Protein AF-A0A1M6C4G1-F1 (afdb_monomer_lite)

Sequence (170 aa):
MFEFEEECKQHIEARKWGLLRNVYCSEYISLKKSNDFEGALKYLLITLFYDLSGMGNHNNVSKYDSLKWVFETRLWGDLSLLLKKLNLSDTGLDTIFKDSISQCIARPPFSYFNDDIMVLIIIDHLHQHNDLLEKYRPYANTPKIGSKDYYFYDDTKSLDYNLKHGLFDK

Structure (mmCIF, N/CA/C/O backbone):
data_AF-A0A1M6C4G1-F1
#
_entry.id   AF-A0A1M6C4G1-F1
#
loop_
_atom_site.group_PDB
_atom_site.id
_atom_site.type_symbol
_atom_site.label_atom_id
_atom_site.label_alt_id
_atom_site.label_comp_id
_atom_site.label_asym_id
_atom_site.label_entity_id
_atom_site.label_seq_id
_atom_site.pdbx_PDB_ins_code
_atom_site.Cartn_x
_atom_site.Cartn_y
_atom_site.Cartn_z
_atom_site.occupancy
_atom_site.B_iso_or_equiv
_atom_site.auth_seq_id
_atom_site.auth_comp_id
_atom_site.auth_asym_id
_atom_site.auth_atom_id
_atom_site.pdbx_PDB_model_num
ATOM 1 N N . MET A 1 1 ? 1.129 19.419 10.457 1.00 55.00 1 MET A N 1
ATOM 2 C CA . MET A 1 1 ? 0.569 19.334 9.089 1.00 55.00 1 MET A CA 1
ATOM 3 C C . MET A 1 1 ? 1.585 19.791 8.045 1.00 55.00 1 MET A C 1
ATOM 5 O O . MET A 1 1 ? 1.920 18.979 7.203 1.00 55.00 1 MET A O 1
ATOM 9 N N . PHE A 1 2 ? 2.163 20.999 8.154 1.00 61.62 2 PHE A N 1
ATOM 10 C CA . PHE A 1 2 ? 3.216 21.473 7.230 1.00 61.62 2 PHE A CA 1
ATOM 11 C C . PHE A 1 2 ? 4.474 20.586 7.167 1.00 61.62 2 PHE A C 1
ATOM 13 O O . PHE A 1 2 ? 5.039 20.422 6.096 1.00 61.62 2 PHE A O 1
ATOM 20 N N . GLU A 1 3 ? 4.890 19.989 8.285 1.00 85.06 3 GLU A N 1
ATOM 21 C CA . GLU A 1 3 ? 6.111 19.167 8.341 1.00 85.06 3 GLU A CA 1
ATOM 22 C C . GLU A 1 3 ? 5.971 17.825 7.600 1.00 85.06 3 GLU A C 1
ATOM 24 O O . GLU A 1 3 ? 6.860 17.446 6.847 1.00 85.06 3 GLU A O 1
ATOM 29 N N . PHE A 1 4 ? 4.816 17.159 7.727 1.00 90.88 4 PHE A N 1
ATOM 30 C CA . PHE A 1 4 ? 4.539 15.880 7.063 1.00 90.88 4 PHE A CA 1
ATOM 31 C C . PHE A 1 4 ? 4.539 16.003 5.534 1.00 90.88 4 PHE A C 1
ATOM 33 O O . PHE A 1 4 ? 5.176 15.215 4.836 1.00 90.88 4 PHE A O 1
ATOM 40 N N . GLU A 1 5 ? 3.813 16.990 5.000 1.00 92.19 5 GLU A N 1
ATOM 41 C CA . GLU A 1 5 ? 3.727 17.179 3.550 1.00 92.19 5 GLU A CA 1
ATOM 42 C C . GLU A 1 5 ? 5.078 17.563 2.949 1.00 92.19 5 GLU A C 1
ATOM 44 O O . GLU A 1 5 ? 5.414 17.116 1.853 1.00 92.19 5 GLU A O 1
ATOM 49 N N . GLU A 1 6 ? 5.852 18.374 3.669 1.00 93.62 6 GLU A N 1
ATOM 50 C CA . GLU A 1 6 ? 7.183 18.795 3.251 1.00 93.62 6 GLU A CA 1
ATOM 51 C C . GLU A 1 6 ? 8.168 17.618 3.244 1.00 93.62 6 GLU A C 1
ATOM 53 O O . GLU A 1 6 ? 8.850 17.397 2.244 1.00 93.62 6 GLU A O 1
ATOM 58 N N . GLU A 1 7 ? 8.183 16.793 4.294 1.00 95.00 7 GLU A N 1
ATOM 59 C CA . GLU A 1 7 ? 9.001 15.574 4.343 1.00 95.00 7 GLU A CA 1
ATOM 60 C C . GLU A 1 7 ? 8.642 14.612 3.198 1.00 95.00 7 GLU A C 1
ATOM 62 O O . GLU A 1 7 ? 9.519 14.082 2.505 1.00 95.00 7 GLU A O 1
ATOM 67 N N . CYS A 1 8 ? 7.345 14.441 2.926 1.00 95.56 8 CYS A N 1
ATOM 68 C CA . CYS A 1 8 ? 6.885 13.632 1.804 1.00 95.56 8 CYS A CA 1
ATOM 69 C C . CYS A 1 8 ? 7.394 14.174 0.462 1.00 95.56 8 CYS A C 1
ATOM 71 O O . CYS A 1 8 ? 7.931 13.404 -0.339 1.00 95.56 8 CYS A O 1
ATOM 73 N N . LYS A 1 9 ? 7.270 15.486 0.214 1.00 95.75 9 LYS A N 1
ATOM 74 C CA . LYS A 1 9 ? 7.763 16.133 -1.016 1.00 95.75 9 LYS A CA 1
ATOM 75 C C . LYS A 1 9 ? 9.263 15.931 -1.196 1.00 95.75 9 LYS A C 1
ATOM 77 O O . LYS A 1 9 ? 9.681 15.507 -2.271 1.00 95.75 9 LYS A O 1
ATOM 82 N N . GLN A 1 10 ? 10.055 16.109 -0.140 1.00 96.19 10 GLN A N 1
ATOM 83 C CA . GLN A 1 10 ? 11.503 15.887 -0.182 1.00 96.19 10 GLN A CA 1
ATOM 84 C C . GLN A 1 10 ? 11.856 14.452 -0.592 1.00 96.19 10 GLN A C 1
ATOM 86 O O . GLN A 1 10 ? 12.765 14.227 -1.396 1.00 96.19 10 GLN A O 1
ATOM 91 N N . HIS A 1 11 ? 11.137 13.451 -0.077 1.00 96.62 11 HIS A N 1
ATOM 92 C CA . HIS A 1 11 ? 11.347 12.061 -0.479 1.00 96.62 11 HIS A CA 1
ATOM 93 C C . HIS A 1 11 ? 10.897 11.772 -1.912 1.00 96.62 11 HIS A C 1
ATOM 95 O O . HIS A 1 11 ? 11.576 11.011 -2.604 1.00 96.62 11 HIS A O 1
ATOM 101 N N . ILE A 1 12 ? 9.812 12.389 -2.383 1.00 95.69 12 ILE A N 1
ATOM 102 C CA . ILE A 1 12 ? 9.339 12.263 -3.769 1.00 95.69 12 ILE A CA 1
ATOM 103 C C . ILE A 1 12 ? 10.370 12.849 -4.740 1.00 95.69 12 ILE A C 1
ATOM 105 O O . ILE A 1 12 ? 10.795 12.163 -5.672 1.00 95.69 12 ILE A O 1
ATOM 109 N N . GLU A 1 13 ? 10.835 14.074 -4.492 1.00 95.69 13 GLU A N 1
ATOM 110 C CA . GLU A 1 13 ? 11.851 14.753 -5.308 1.00 95.69 13 GLU A CA 1
ATOM 111 C C . GLU A 1 13 ? 13.162 13.963 -5.350 1.00 95.69 13 GLU A C 1
ATOM 113 O O . GLU A 1 13 ? 13.766 13.781 -6.410 1.00 95.69 13 GLU A O 1
ATOM 118 N N . ALA A 1 14 ? 13.560 13.399 -4.208 1.00 95.38 14 ALA A N 1
ATOM 119 C CA . ALA A 1 14 ? 14.731 12.541 -4.095 1.00 95.38 14 ALA A CA 1
ATOM 120 C C . ALA A 1 14 ? 14.502 11.097 -4.584 1.00 95.38 14 ALA A C 1
ATOM 122 O O . ALA A 1 14 ? 15.419 10.276 -4.484 1.00 95.38 14 ALA A O 1
ATOM 123 N N . ARG A 1 15 ? 13.313 10.762 -5.113 1.00 95.62 15 ARG A N 1
ATOM 124 C CA . ARG A 1 15 ? 12.962 9.433 -5.653 1.00 95.62 15 ARG A CA 1
ATOM 125 C C . ARG A 1 15 ? 13.078 8.303 -4.622 1.00 95.62 15 ARG A C 1
ATOM 127 O O . ARG A 1 15 ? 13.449 7.173 -4.946 1.00 95.62 15 ARG A O 1
ATOM 134 N N . LYS A 1 16 ? 12.803 8.604 -3.355 1.00 96.38 16 LYS A N 1
ATOM 135 C CA . LYS A 1 16 ? 12.969 7.728 -2.186 1.00 96.38 16 LYS A CA 1
ATOM 136 C C . LYS A 1 16 ? 11.623 7.167 -1.705 1.00 96.38 16 LYS A C 1
ATOM 138 O O . LYS A 1 16 ? 11.173 7.462 -0.602 1.00 96.38 16 LYS A O 1
ATOM 143 N N . TRP A 1 17 ? 10.989 6.328 -2.526 1.00 96.94 17 TRP A N 1
ATOM 144 C CA . TRP A 1 17 ? 9.656 5.765 -2.250 1.00 96.94 17 TRP A CA 1
ATOM 145 C C . TRP A 1 17 ? 9.588 4.892 -0.993 1.00 96.94 17 TRP A C 1
ATOM 147 O O . TRP A 1 17 ? 8.600 4.941 -0.269 1.00 96.94 17 TRP A O 1
ATOM 157 N N . GLY A 1 18 ? 10.655 4.152 -0.680 1.00 95.31 18 GLY A N 1
ATOM 158 C CA . GLY A 1 18 ? 10.725 3.365 0.553 1.00 95.31 18 GLY A CA 1
ATOM 159 C C . GLY A 1 18 ? 10.796 4.239 1.809 1.00 95.31 18 GLY A C 1
ATOM 160 O O . GLY A 1 18 ? 10.241 3.881 2.844 1.00 95.31 18 GLY A O 1
ATOM 161 N N . LEU A 1 19 ? 11.438 5.410 1.727 1.00 97.06 19 LEU A N 1
ATOM 162 C CA . LEU A 1 19 ? 11.424 6.377 2.828 1.00 97.06 19 LEU A CA 1
ATOM 163 C C . LEU A 1 19 ? 10.080 7.098 2.921 1.00 97.06 19 LEU A C 1
ATOM 165 O O . LEU A 1 19 ? 9.548 7.207 4.017 1.00 97.06 19 LEU A O 1
ATOM 169 N N . LEU A 1 20 ? 9.467 7.465 1.793 1.00 97.31 20 LEU A N 1
ATOM 170 C CA . LEU A 1 20 ? 8.102 7.998 1.770 1.00 97.31 20 LEU A CA 1
ATOM 171 C C . LEU A 1 20 ? 7.095 7.034 2.425 1.00 97.31 20 LEU A C 1
ATOM 173 O O . LEU A 1 20 ? 6.297 7.437 3.268 1.00 97.31 20 LEU A O 1
ATOM 177 N N . ARG A 1 21 ? 7.185 5.738 2.110 1.00 96.94 21 ARG A N 1
ATOM 178 C CA . ARG A 1 21 ? 6.434 4.672 2.785 1.00 96.94 21 ARG A CA 1
ATOM 179 C C . ARG A 1 21 ? 6.642 4.693 4.301 1.00 96.94 21 ARG A C 1
ATOM 181 O O . ARG A 1 21 ? 5.691 4.493 5.053 1.00 96.94 21 ARG A O 1
ATOM 188 N N . ASN A 1 22 ? 7.866 4.930 4.773 1.00 97.25 22 ASN A N 1
ATOM 189 C CA . ASN A 1 22 ? 8.160 4.992 6.207 1.00 97.25 22 ASN A CA 1
ATOM 190 C C . ASN A 1 22 ? 7.571 6.233 6.888 1.00 97.25 22 ASN A C 1
ATOM 192 O O . ASN A 1 22 ? 7.181 6.129 8.052 1.00 97.25 22 ASN A O 1
ATOM 196 N N . VAL A 1 23 ? 7.448 7.360 6.182 1.00 97.12 23 VAL A N 1
ATOM 197 C CA . VAL A 1 23 ? 6.742 8.549 6.688 1.00 97.12 23 VAL A CA 1
ATOM 198 C C . VAL A 1 23 ? 5.269 8.213 6.932 1.00 97.12 23 VAL A C 1
ATOM 200 O O . VAL A 1 23 ? 4.781 8.379 8.048 1.00 97.12 23 VAL A O 1
ATOM 203 N N . TYR A 1 24 ? 4.586 7.608 5.952 1.00 97.81 24 TYR A N 1
ATOM 204 C CA . TYR A 1 24 ? 3.203 7.142 6.129 1.00 97.81 24 TYR A CA 1
ATOM 205 C C . TYR A 1 24 ? 3.063 6.122 7.268 1.00 97.81 24 TYR A C 1
ATOM 207 O O . TYR A 1 24 ? 2.150 6.222 8.087 1.00 97.81 24 TYR A O 1
ATOM 215 N N . CYS A 1 25 ? 4.001 5.178 7.382 1.00 97.62 25 CYS A N 1
ATOM 216 C CA . CYS A 1 25 ? 4.003 4.211 8.477 1.00 97.62 25 CYS A CA 1
ATOM 217 C C . CYS A 1 25 ? 4.198 4.886 9.848 1.00 97.62 25 CYS A C 1
ATOM 219 O O . CYS A 1 25 ? 3.643 4.426 10.848 1.00 97.62 25 CYS A O 1
ATOM 221 N N . SER A 1 26 ? 4.987 5.957 9.915 1.00 97.25 26 SER A N 1
ATOM 222 C CA . SER A 1 26 ? 5.223 6.712 11.150 1.00 97.25 26 SER A CA 1
ATOM 223 C C . SER A 1 26 ? 3.976 7.485 11.569 1.00 97.25 26 SER A C 1
ATOM 225 O O . SER A 1 26 ? 3.609 7.452 12.746 1.00 97.25 26 SER A O 1
ATOM 227 N N . GLU A 1 27 ? 3.271 8.078 10.606 1.00 97.12 27 GLU A N 1
ATOM 228 C CA . GLU A 1 27 ? 2.002 8.768 10.841 1.00 97.12 27 GLU A CA 1
ATOM 229 C C . GLU A 1 27 ? 0.915 7.798 11.326 1.00 97.12 27 GLU A C 1
ATOM 231 O O . GLU A 1 27 ? 0.255 8.055 12.333 1.00 97.12 27 GLU A O 1
ATOM 236 N N . TYR A 1 28 ? 0.818 6.613 10.710 1.00 97.50 28 TYR A N 1
ATOM 237 C CA . TYR A 1 28 ? -0.015 5.511 11.204 1.00 97.50 28 TYR A CA 1
ATOM 238 C C . TYR A 1 28 ? 0.255 5.210 12.692 1.00 97.50 28 TYR A C 1
ATOM 240 O O . TYR A 1 28 ? -0.673 5.154 13.506 1.00 97.50 28 TYR A O 1
ATOM 248 N N . ILE A 1 29 ? 1.526 5.029 13.071 1.00 97.69 29 ILE A N 1
ATOM 249 C CA . ILE A 1 29 ? 1.912 4.711 14.454 1.00 97.69 29 ILE A CA 1
ATOM 250 C C . ILE A 1 29 ? 1.543 5.858 15.404 1.00 97.69 29 ILE A C 1
ATOM 252 O O . ILE A 1 29 ? 1.090 5.598 16.522 1.00 97.69 29 ILE A O 1
ATOM 256 N N . SER A 1 30 ? 1.741 7.108 14.981 1.00 97.50 30 SER A N 1
ATOM 257 C CA . SER A 1 30 ? 1.407 8.307 15.756 1.00 97.50 30 SER A CA 1
ATOM 258 C C . SER A 1 30 ? -0.094 8.389 16.049 1.00 97.50 30 SER A C 1
ATOM 260 O O . SER A 1 30 ? -0.504 8.480 17.208 1.00 97.50 30 SER A O 1
ATOM 262 N N . LEU A 1 31 ? -0.930 8.245 15.020 1.00 97.50 31 LEU A N 1
ATOM 263 C CA . LEU A 1 31 ? -2.388 8.326 15.141 1.00 97.50 31 LEU A CA 1
ATOM 264 C C . LEU A 1 31 ? -2.959 7.178 15.969 1.00 97.50 31 LEU A C 1
ATOM 266 O O . LEU A 1 31 ? -3.799 7.400 16.843 1.00 97.50 31 LEU A O 1
ATOM 270 N N . LYS A 1 32 ? -2.415 5.965 15.807 1.00 96.88 32 LYS A N 1
ATOM 271 C CA . LYS A 1 32 ? -2.782 4.819 16.646 1.00 96.88 32 LYS A CA 1
ATOM 272 C C . LYS A 1 32 ? -2.511 5.086 18.129 1.00 96.88 32 LYS A C 1
ATOM 274 O O . LYS A 1 32 ? -3.347 4.735 18.959 1.00 96.88 32 LYS A O 1
ATOM 279 N N . LYS A 1 33 ? -1.374 5.706 18.478 1.00 97.00 33 LYS A N 1
ATOM 280 C CA . LYS A 1 33 ? -1.049 6.089 19.870 1.00 97.00 33 LYS A CA 1
ATOM 281 C C . LYS A 1 33 ? -2.001 7.155 20.413 1.00 97.00 33 LYS A C 1
ATOM 283 O O . LYS A 1 33 ? -2.330 7.123 21.594 1.00 97.00 33 LYS A O 1
ATOM 288 N N . SER A 1 34 ? -2.461 8.050 19.547 1.00 97.25 34 SER A N 1
ATOM 289 C CA . SER A 1 34 ? -3.434 9.100 19.868 1.00 97.25 34 SER A CA 1
ATOM 290 C C . SER A 1 34 ? -4.891 8.614 19.865 1.00 97.25 34 SER A C 1
ATOM 292 O O . SER A 1 34 ? -5.791 9.408 20.114 1.00 97.25 34 SER A O 1
ATOM 294 N N . ASN A 1 35 ? -5.134 7.317 19.636 1.00 96.62 35 ASN A N 1
ATOM 295 C CA . ASN A 1 35 ? -6.459 6.700 19.494 1.00 96.62 35 ASN A CA 1
ATOM 296 C C . ASN A 1 35 ? -7.301 7.213 18.309 1.00 96.62 35 ASN A C 1
ATOM 298 O O . ASN A 1 35 ? -8.511 6.989 18.285 1.00 96.62 35 ASN A O 1
ATOM 302 N N . ASP A 1 36 ? -6.677 7.841 17.312 1.00 97.88 36 ASP A N 1
ATOM 303 C CA . ASP A 1 36 ? -7.327 8.150 16.037 1.00 97.88 36 ASP A CA 1
ATOM 304 C C . ASP A 1 36 ? -7.226 6.927 15.114 1.00 97.88 36 ASP A C 1
ATOM 306 O O . ASP A 1 36 ? -6.256 6.741 14.376 1.00 97.88 36 ASP A O 1
ATOM 310 N N . PHE A 1 37 ? -8.209 6.030 15.218 1.00 97.69 37 PHE A N 1
ATOM 311 C CA . PHE A 1 37 ? -8.197 4.757 14.492 1.00 97.69 37 PHE A CA 1
ATOM 312 C C . PHE A 1 37 ? -8.551 4.897 13.013 1.00 97.69 37 PHE A C 1
ATOM 314 O O . PHE A 1 37 ? -8.052 4.108 12.213 1.00 97.69 37 PHE A O 1
ATOM 321 N N . GLU A 1 38 ? -9.367 5.883 12.642 1.00 96.94 38 GLU A N 1
ATOM 322 C CA . GLU A 1 38 ? -9.715 6.147 11.242 1.00 96.94 38 GLU A CA 1
ATOM 323 C C . GLU A 1 38 ? -8.504 6.706 10.493 1.00 96.94 38 GLU A C 1
ATOM 325 O O . GLU A 1 38 ? -8.115 6.173 9.450 1.00 96.94 38 GLU A O 1
ATOM 330 N N . GLY A 1 39 ? -7.829 7.703 11.077 1.00 97.50 39 GLY A N 1
ATOM 331 C CA . GLY A 1 39 ? -6.573 8.228 10.550 1.00 97.50 39 GLY A CA 1
ATOM 332 C C . GLY A 1 39 ? -5.479 7.158 10.506 1.00 97.50 39 GLY A C 1
ATOM 333 O O . GLY A 1 39 ? -4.799 7.003 9.489 1.00 97.50 39 GLY A O 1
ATOM 334 N N . ALA A 1 40 ? -5.343 6.358 11.569 1.00 98.31 40 ALA A N 1
ATOM 335 C CA . ALA A 1 40 ? -4.390 5.251 11.596 1.00 98.31 40 ALA A CA 1
ATOM 336 C C . ALA A 1 40 ? -4.661 4.225 10.483 1.00 98.31 40 ALA A C 1
ATOM 338 O O . ALA A 1 40 ? -3.721 3.808 9.806 1.00 98.31 40 ALA A O 1
ATOM 339 N N . LEU A 1 41 ? -5.925 3.841 10.261 1.00 98.44 41 LEU A N 1
ATOM 340 C CA . LEU A 1 41 ? -6.297 2.912 9.193 1.00 98.44 41 LEU A CA 1
ATOM 341 C C . LEU A 1 41 ? -5.934 3.480 7.819 1.00 98.44 41 LEU A C 1
ATOM 343 O O . LEU A 1 41 ? -5.292 2.783 7.035 1.00 98.44 41 LEU A O 1
ATOM 347 N N . LYS A 1 42 ? -6.266 4.747 7.551 1.00 98.00 42 LYS A N 1
ATOM 348 C CA . LYS A 1 42 ? -5.916 5.422 6.294 1.00 98.00 42 LYS A CA 1
ATOM 349 C C . LYS A 1 42 ? -4.422 5.303 5.986 1.00 98.00 42 LYS A C 1
ATOM 351 O O . LYS A 1 42 ? -4.036 4.843 4.912 1.00 98.00 42 LYS A O 1
ATOM 356 N N . TYR A 1 43 ? -3.563 5.690 6.927 1.00 98.38 43 TYR A N 1
ATOM 357 C CA . TYR A 1 43 ? -2.116 5.686 6.695 1.00 98.38 43 TYR A CA 1
ATOM 358 C C . TYR A 1 43 ? -1.497 4.286 6.683 1.00 98.38 43 TYR A C 1
ATOM 360 O O . TYR A 1 43 ? -0.510 4.055 5.978 1.00 98.38 43 TYR A O 1
ATOM 368 N N . LEU A 1 44 ? -2.099 3.324 7.385 1.00 98.44 44 LEU A N 1
ATOM 369 C CA . LEU A 1 44 ? -1.725 1.917 7.279 1.00 98.44 44 LEU A CA 1
ATOM 370 C C . LEU A 1 44 ? -2.009 1.367 5.875 1.00 98.44 44 LEU A C 1
ATOM 372 O O . LEU A 1 44 ? -1.149 0.710 5.292 1.00 98.44 44 LEU A O 1
ATOM 376 N N . LEU A 1 45 ? -3.174 1.678 5.303 1.00 98.38 45 LEU A N 1
ATOM 377 C CA . LEU A 1 45 ? -3.537 1.258 3.947 1.00 98.38 45 LEU A CA 1
ATOM 378 C C . LEU A 1 45 ? -2.634 1.899 2.889 1.00 98.38 45 LEU A C 1
ATOM 380 O O . LEU A 1 45 ? -2.192 1.210 1.973 1.00 98.38 45 LEU A O 1
ATOM 384 N N . ILE A 1 46 ? -2.276 3.179 3.049 1.00 98.31 46 ILE A N 1
ATOM 385 C CA . ILE A 1 46 ? -1.284 3.833 2.180 1.00 98.31 46 ILE A CA 1
ATOM 386 C C . ILE A 1 46 ? 0.082 3.139 2.304 1.00 98.31 46 ILE A C 1
ATOM 388 O O . ILE A 1 46 ? 0.743 2.896 1.298 1.00 98.31 46 ILE A O 1
ATOM 392 N N . THR A 1 47 ? 0.499 2.765 3.516 1.00 98.06 47 THR A N 1
ATOM 393 C CA . THR A 1 47 ? 1.757 2.028 3.733 1.00 98.06 47 THR A CA 1
ATOM 394 C C . THR A 1 47 ? 1.756 0.694 2.978 1.00 98.06 47 THR A C 1
ATOM 396 O O . THR A 1 47 ? 2.709 0.402 2.257 1.00 98.06 47 THR A O 1
ATOM 399 N N . LEU A 1 48 ? 0.670 -0.079 3.080 1.00 97.75 48 LEU A N 1
ATOM 400 C CA . LEU A 1 48 ? 0.514 -1.350 2.365 1.00 97.75 48 LEU A CA 1
ATOM 401 C C . LEU A 1 48 ? 0.448 -1.166 0.843 1.00 97.75 48 LEU A C 1
ATOM 403 O O . LEU A 1 48 ? 1.000 -1.984 0.113 1.00 97.75 48 LEU A O 1
ATOM 407 N N . PHE A 1 49 ? -0.162 -0.082 0.356 1.00 97.94 49 PHE A N 1
ATOM 408 C CA . PHE A 1 49 ? -0.142 0.282 -1.063 1.00 97.94 49 PHE A CA 1
ATOM 409 C C . PHE A 1 49 ? 1.296 0.450 -1.581 1.00 97.94 49 PHE A C 1
ATOM 411 O O . PHE A 1 49 ? 1.658 -0.116 -2.613 1.00 97.94 49 PHE A O 1
ATOM 418 N N . TYR A 1 50 ? 2.148 1.166 -0.841 1.00 97.69 50 TYR A N 1
ATOM 419 C CA . TYR A 1 50 ? 3.560 1.298 -1.205 1.00 97.69 50 TYR A CA 1
ATOM 420 C C . TYR A 1 50 ? 4.311 -0.033 -1.128 1.00 97.69 50 TYR A C 1
ATOM 422 O O . TYR A 1 50 ? 5.092 -0.330 -2.032 1.00 97.69 50 TYR A O 1
ATOM 430 N N . ASP A 1 51 ? 4.046 -0.854 -0.113 1.00 96.62 51 ASP A N 1
ATOM 431 C CA . ASP A 1 51 ? 4.671 -2.173 0.025 1.00 96.62 51 ASP A CA 1
ATOM 432 C C . ASP A 1 51 ? 4.323 -3.094 -1.157 1.00 96.62 51 ASP A C 1
ATOM 434 O O . ASP A 1 51 ? 5.213 -3.687 -1.771 1.00 96.62 51 ASP A O 1
ATOM 438 N N . LEU A 1 52 ? 3.044 -3.148 -1.542 1.00 96.88 52 LEU A N 1
ATOM 439 C CA . LEU A 1 52 ? 2.553 -3.947 -2.669 1.00 96.88 52 LEU A CA 1
ATOM 440 C C . LEU A 1 52 ? 2.961 -3.385 -4.039 1.00 96.88 52 LEU A C 1
ATOM 442 O O . LEU A 1 52 ? 2.992 -4.131 -5.017 1.00 96.88 52 LEU A O 1
ATOM 446 N N . SER A 1 53 ? 3.306 -2.096 -4.135 1.00 97.00 53 SER A N 1
ATOM 447 C CA . SER A 1 53 ? 3.793 -1.507 -5.390 1.00 97.00 53 SER A CA 1
ATOM 448 C C . SER A 1 53 ? 5.127 -2.111 -5.848 1.00 97.00 53 SER A C 1
ATOM 450 O O . SER A 1 53 ? 5.420 -2.137 -7.044 1.00 97.00 53 SER A O 1
ATOM 452 N N . GLY A 1 54 ? 5.941 -2.606 -4.907 1.00 95.44 54 GLY A N 1
ATOM 453 C CA . GLY A 1 54 ? 7.312 -3.053 -5.159 1.00 95.44 54 GLY A CA 1
ATOM 454 C C . GLY A 1 54 ? 8.308 -1.914 -5.399 1.00 95.44 54 GLY A C 1
ATOM 455 O O . GLY A 1 54 ? 9.458 -2.177 -5.757 1.00 95.44 54 GLY A O 1
ATOM 456 N N . MET A 1 55 ? 7.887 -0.660 -5.210 1.00 96.00 55 MET A N 1
ATOM 457 C CA . MET A 1 55 ? 8.703 0.525 -5.438 1.00 96.00 55 MET A CA 1
ATOM 458 C C . MET A 1 55 ? 9.611 0.835 -4.240 1.00 96.00 55 MET A C 1
ATOM 460 O O . MET A 1 55 ? 9.156 1.125 -3.137 1.00 96.00 55 MET A O 1
ATOM 464 N N . GLY A 1 56 ? 10.918 0.829 -4.474 1.00 94.19 56 GLY A N 1
ATOM 465 C CA . GLY A 1 56 ? 11.957 1.171 -3.510 1.00 94.19 56 GLY A CA 1
ATOM 466 C C . GLY A 1 56 ? 12.604 2.535 -3.760 1.00 94.19 56 GLY A C 1
ATOM 467 O O . GLY A 1 56 ? 12.187 3.335 -4.598 1.00 94.19 56 GLY A O 1
ATOM 468 N N . ASN A 1 57 ? 13.669 2.818 -3.009 1.00 95.25 57 ASN A N 1
ATOM 469 C CA . ASN A 1 57 ? 14.419 4.069 -3.134 1.00 95.25 57 ASN A CA 1
ATOM 470 C C . ASN A 1 57 ? 15.222 4.149 -4.443 1.00 95.25 57 ASN A C 1
ATOM 472 O O . ASN A 1 57 ? 15.605 3.130 -5.018 1.00 95.25 57 ASN A O 1
ATOM 476 N N . HIS A 1 58 ? 15.526 5.376 -4.868 1.00 95.19 58 HIS A N 1
ATOM 477 C CA . HIS A 1 58 ? 16.235 5.702 -6.113 1.00 95.19 58 HIS A CA 1
ATOM 478 C C . HIS A 1 58 ? 15.534 5.155 -7.362 1.00 95.19 58 HIS A C 1
ATOM 480 O O . HIS A 1 58 ? 16.170 4.727 -8.319 1.00 95.19 58 HIS A O 1
ATOM 486 N N . ASN A 1 59 ? 14.203 5.161 -7.329 1.00 93.62 59 ASN A N 1
ATOM 487 C CA . ASN A 1 59 ? 13.334 4.543 -8.318 1.00 93.62 59 ASN A CA 1
ATOM 488 C C . ASN A 1 59 ? 13.628 3.055 -8.636 1.00 93.62 59 ASN A C 1
ATOM 490 O O . ASN A 1 59 ? 13.406 2.619 -9.764 1.00 93.62 59 ASN A O 1
ATOM 494 N N . ASN A 1 60 ? 14.124 2.265 -7.684 1.00 94.69 60 ASN A N 1
ATOM 495 C CA . ASN A 1 60 ? 14.345 0.836 -7.916 1.00 94.69 60 ASN A CA 1
ATOM 496 C C . ASN A 1 60 ? 13.063 0.034 -7.692 1.00 94.69 60 ASN A C 1
ATOM 498 O O . ASN A 1 60 ? 12.439 0.163 -6.645 1.00 94.69 60 ASN A O 1
ATOM 502 N N . VAL A 1 61 ? 12.703 -0.822 -8.640 1.00 95.69 61 VAL A N 1
ATOM 503 C CA . VAL A 1 61 ? 11.618 -1.797 -8.501 1.00 95.69 61 VAL A CA 1
ATOM 504 C C . VAL A 1 61 ? 12.213 -3.119 -8.030 1.00 95.69 61 VAL A C 1
ATOM 506 O O . VAL A 1 61 ? 13.105 -3.675 -8.673 1.00 95.69 61 VAL A O 1
ATOM 509 N N . SER A 1 62 ? 11.722 -3.627 -6.904 1.00 93.12 62 SER A N 1
ATOM 510 C CA . SER A 1 62 ? 12.119 -4.932 -6.371 1.00 93.12 62 SER A CA 1
ATOM 511 C C . SER A 1 62 ? 11.530 -6.061 -7.213 1.00 93.12 62 SER A C 1
ATOM 513 O O . SER A 1 62 ? 10.485 -5.886 -7.834 1.00 93.12 62 SER A O 1
ATOM 515 N N . LYS A 1 63 ? 12.151 -7.245 -7.222 1.00 92.94 63 LYS A N 1
ATOM 516 C CA . LYS A 1 63 ? 11.601 -8.428 -7.914 1.00 92.94 63 LYS A CA 1
ATOM 517 C C . LYS A 1 63 ? 10.224 -8.814 -7.380 1.00 92.94 63 LYS A C 1
ATOM 519 O O . LYS A 1 63 ? 9.990 -8.704 -6.181 1.00 92.94 63 LYS A O 1
ATOM 524 N N . TYR A 1 64 ? 9.366 -9.353 -8.241 1.00 94.00 64 TYR A N 1
ATOM 525 C CA . TYR A 1 64 ? 8.018 -9.776 -7.853 1.00 94.00 64 TYR A CA 1
ATOM 526 C C . TYR A 1 64 ? 8.023 -10.725 -6.648 1.00 94.00 64 TYR A C 1
ATOM 528 O O . TYR A 1 64 ? 7.364 -10.459 -5.650 1.00 94.00 64 TYR A O 1
ATOM 536 N N . ASP A 1 65 ? 8.862 -11.764 -6.679 1.00 91.62 65 ASP A N 1
ATOM 537 C CA . ASP A 1 65 ? 8.927 -12.756 -5.596 1.00 91.62 65 ASP A CA 1
ATOM 538 C C . ASP A 1 65 ? 9.413 -12.162 -4.264 1.00 91.62 65 ASP A C 1
ATOM 540 O O . ASP A 1 65 ? 9.161 -12.725 -3.199 1.00 91.62 65 ASP A O 1
ATOM 544 N N . SER A 1 66 ? 10.070 -10.994 -4.296 1.00 91.81 66 SER A N 1
ATOM 545 C CA . SER A 1 66 ? 10.444 -10.301 -3.064 1.00 91.81 66 SER A CA 1
ATOM 546 C C . SER A 1 66 ? 9.223 -9.792 -2.303 1.00 91.81 66 SER A C 1
ATOM 548 O O . SER A 1 66 ? 9.289 -9.744 -1.084 1.00 91.81 66 SER A O 1
ATOM 550 N N . LEU A 1 67 ? 8.084 -9.524 -2.958 1.00 93.31 67 LEU A N 1
ATOM 551 C CA . LEU A 1 67 ? 6.853 -9.063 -2.299 1.00 93.31 67 LEU A CA 1
ATOM 552 C C . LEU A 1 67 ? 6.350 -10.014 -1.205 1.00 93.31 67 LEU A C 1
ATOM 554 O O . LEU A 1 67 ? 5.514 -9.621 -0.395 1.00 93.31 67 LEU A O 1
ATOM 558 N N . LYS A 1 68 ? 6.875 -11.243 -1.128 1.00 92.88 68 LYS A N 1
ATOM 559 C CA . LYS A 1 68 ? 6.549 -12.193 -0.066 1.00 92.88 68 LYS A CA 1
ATOM 560 C C . LYS A 1 68 ? 6.761 -11.584 1.323 1.00 92.88 68 LYS A C 1
ATOM 562 O O . LYS A 1 68 ? 5.943 -11.821 2.207 1.00 92.88 68 LYS A O 1
ATOM 567 N N . TRP A 1 69 ? 7.790 -10.743 1.487 1.00 90.44 69 TRP A N 1
ATOM 568 C CA . TRP A 1 69 ? 8.085 -10.087 2.766 1.00 90.44 69 TRP A CA 1
ATOM 569 C C . TRP A 1 69 ? 6.913 -9.235 3.272 1.00 90.44 69 TRP A C 1
ATOM 571 O O . TRP A 1 69 ? 6.729 -9.116 4.481 1.00 90.44 69 TRP A O 1
ATOM 581 N N . VAL A 1 70 ? 6.101 -8.666 2.369 1.00 92.69 70 VAL A N 1
ATOM 582 C CA . VAL A 1 70 ? 4.973 -7.794 2.725 1.00 92.69 70 VAL A CA 1
ATOM 583 C C . VAL A 1 70 ? 3.992 -8.550 3.615 1.00 92.69 70 VAL A C 1
ATOM 585 O O . VAL A 1 70 ? 3.558 -8.012 4.632 1.00 92.69 70 VAL A O 1
ATOM 588 N N . PHE A 1 71 ? 3.716 -9.817 3.295 1.00 91.81 71 PHE A N 1
ATOM 589 C CA . PHE A 1 71 ? 2.790 -10.706 4.012 1.00 91.81 71 PHE A CA 1
ATOM 590 C C . PHE A 1 71 ? 3.316 -11.206 5.365 1.00 91.81 71 PHE A C 1
ATOM 592 O O . PHE A 1 71 ? 2.562 -11.772 6.148 1.00 91.81 71 PHE A O 1
ATOM 599 N N . GLU A 1 72 ? 4.593 -10.977 5.668 1.00 88.50 72 GLU A N 1
ATOM 600 C CA . GLU A 1 72 ? 5.237 -11.400 6.919 1.00 88.50 72 GLU A CA 1
ATOM 601 C C . GLU A 1 72 ? 5.333 -10.247 7.938 1.00 88.50 72 GLU A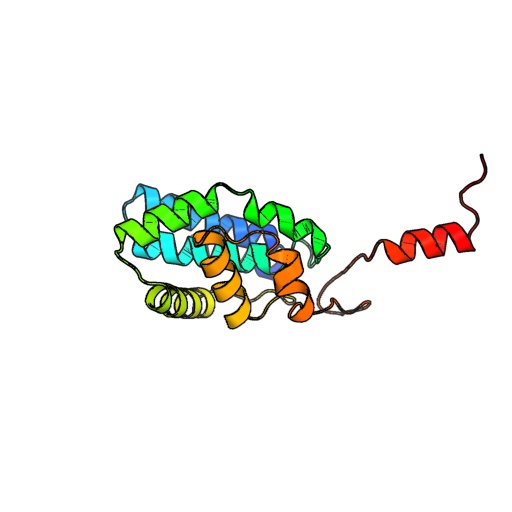 C 1
ATOM 603 O O . GLU A 1 72 ? 5.868 -10.399 9.039 1.00 88.50 72 GLU A O 1
ATOM 608 N N . THR A 1 73 ? 4.810 -9.064 7.598 1.00 90.75 73 THR A N 1
ATOM 609 C CA . THR A 1 73 ? 4.888 -7.885 8.465 1.00 90.75 73 THR A CA 1
ATOM 610 C C . THR A 1 73 ? 3.841 -7.903 9.583 1.00 90.75 73 THR A C 1
ATOM 612 O O . THR A 1 73 ? 2.709 -8.352 9.421 1.00 90.75 73 THR A O 1
ATOM 615 N N . ARG A 1 74 ? 4.171 -7.281 10.724 1.00 90.38 74 ARG A N 1
ATOM 616 C CA . ARG A 1 74 ? 3.210 -7.050 11.824 1.00 90.38 74 ARG A CA 1
ATOM 617 C C . ARG A 1 74 ? 2.015 -6.158 11.445 1.00 90.38 74 ARG A C 1
ATOM 619 O O . ARG A 1 74 ? 1.060 -6.069 12.212 1.00 90.38 74 ARG A O 1
ATOM 626 N N . LEU A 1 75 ? 2.079 -5.482 10.293 1.00 95.12 75 LEU A N 1
ATOM 627 C CA . LEU A 1 75 ? 1.056 -4.544 9.828 1.00 95.12 75 LEU A CA 1
ATOM 628 C C . LEU A 1 75 ? -0.290 -5.232 9.582 1.00 95.12 75 LEU A C 1
ATOM 630 O O . LEU A 1 75 ? -1.326 -4.618 9.807 1.00 95.12 75 LEU A O 1
ATOM 634 N N . TRP A 1 76 ? -0.294 -6.511 9.206 1.00 94.94 76 TRP A N 1
ATOM 635 C CA . TRP A 1 76 ? -1.526 -7.275 8.982 1.00 94.94 76 TRP A CA 1
ATOM 636 C C . TRP A 1 76 ? -2.313 -7.540 10.261 1.00 94.94 76 TRP A C 1
ATOM 638 O O . TRP A 1 76 ? -3.538 -7.411 10.277 1.00 94.94 76 TRP A O 1
ATOM 648 N N . GLY A 1 77 ? -1.612 -7.841 11.358 1.00 95.19 77 GLY A N 1
ATOM 649 C CA . GLY A 1 77 ? -2.240 -7.958 12.674 1.00 95.19 77 GLY A CA 1
ATOM 650 C C . GLY A 1 77 ? -2.861 -6.631 13.111 1.00 95.19 77 GLY A C 1
ATOM 651 O O . GLY A 1 77 ? -3.992 -6.595 13.591 1.00 95.19 77 GLY A O 1
ATOM 652 N N . ASP A 1 78 ? -2.156 -5.527 12.867 1.00 96.62 78 ASP A N 1
ATOM 653 C CA . ASP A 1 78 ? -2.659 -4.187 13.156 1.00 96.62 78 ASP A CA 1
ATOM 654 C C . ASP A 1 78 ? -3.863 -3.804 12.283 1.00 96.62 78 ASP A C 1
ATOM 656 O O . ASP A 1 78 ? -4.827 -3.234 12.798 1.00 96.62 78 ASP A 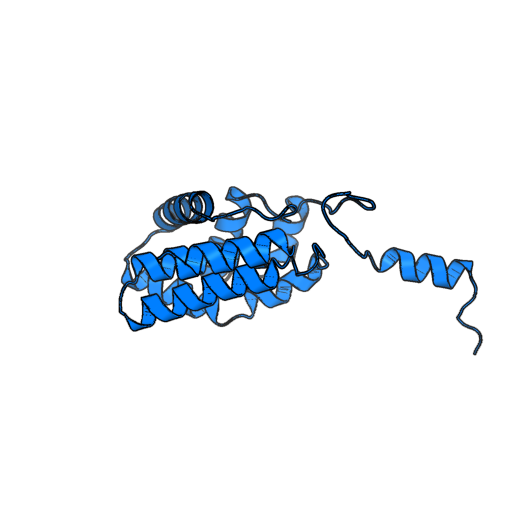O 1
ATOM 660 N N . LEU A 1 79 ? -3.845 -4.165 10.997 1.00 97.56 79 LEU A N 1
ATOM 661 C CA . LEU A 1 79 ? -4.964 -3.958 10.082 1.00 97.56 79 LEU A CA 1
ATOM 662 C C . LEU A 1 79 ? -6.206 -4.703 10.577 1.00 97.56 79 LEU A C 1
ATOM 664 O O . LEU A 1 79 ? -7.252 -4.087 10.758 1.00 97.56 79 LEU A O 1
ATOM 668 N N . SER A 1 80 ? -6.080 -5.997 10.883 1.00 96.62 80 SER A N 1
ATOM 669 C CA . SER A 1 80 ? -7.182 -6.811 11.414 1.00 96.62 80 SER A CA 1
ATOM 670 C C . SER A 1 80 ? -7.790 -6.205 12.689 1.00 96.62 80 SER A C 1
ATOM 672 O O . SER A 1 80 ? -9.013 -6.107 12.823 1.00 96.62 80 SER A O 1
ATOM 674 N N . LEU A 1 81 ? -6.945 -5.721 13.608 1.00 96.50 81 LEU A N 1
ATOM 675 C CA . LEU A 1 81 ? -7.394 -5.068 14.839 1.00 96.50 81 LEU A CA 1
ATOM 676 C C . LEU A 1 81 ? -8.150 -3.760 14.572 1.00 96.50 81 LEU A C 1
ATOM 678 O O . LEU A 1 81 ? -9.181 -3.522 15.205 1.00 96.50 81 LEU A O 1
ATOM 682 N N . LEU A 1 82 ? -7.663 -2.919 13.655 1.00 97.38 82 LEU A N 1
ATOM 683 C CA . LEU A 1 82 ? -8.321 -1.660 13.294 1.00 97.38 82 LEU A CA 1
ATOM 684 C C . LEU A 1 82 ? -9.669 -1.903 12.613 1.00 97.38 82 LEU A C 1
ATOM 686 O O . LEU A 1 82 ? -10.655 -1.282 13.004 1.00 97.38 82 LEU A O 1
ATOM 690 N N . LEU A 1 83 ? -9.742 -2.849 11.673 1.00 96.75 83 LEU A N 1
ATOM 691 C CA . LEU A 1 83 ? -10.990 -3.204 10.990 1.00 96.75 83 LEU A CA 1
ATOM 692 C C . LEU A 1 83 ? -12.047 -3.709 11.971 1.00 96.75 83 LEU A C 1
ATOM 694 O O . LEU A 1 83 ? -13.190 -3.256 11.933 1.00 96.75 83 LEU A O 1
ATOM 698 N N . LYS A 1 84 ? -11.653 -4.574 12.914 1.00 96.31 84 LYS A N 1
ATOM 699 C CA . LYS A 1 84 ? -12.547 -5.041 13.981 1.00 96.31 84 LYS A CA 1
ATOM 700 C C . LYS A 1 84 ? -13.020 -3.891 14.866 1.00 96.31 84 LYS A C 1
ATOM 702 O O . LYS A 1 84 ? -14.187 -3.848 15.243 1.00 96.31 84 LYS A O 1
ATOM 707 N N . LYS A 1 85 ? -12.123 -2.966 15.217 1.00 96.12 85 LYS A N 1
ATOM 708 C CA . LYS A 1 85 ? -12.443 -1.829 16.088 1.00 96.12 85 LYS A CA 1
ATOM 709 C C . LYS A 1 85 ? -13.403 -0.838 15.435 1.00 96.12 85 LYS A C 1
ATOM 711 O O . LYS A 1 85 ? -14.253 -0.287 16.124 1.00 96.12 85 LYS A O 1
ATOM 716 N N . LEU A 1 86 ? -13.266 -0.643 14.128 1.00 96.50 86 LEU A N 1
ATOM 717 C CA . LEU A 1 86 ? -14.114 0.231 13.319 1.00 96.50 86 LEU A CA 1
ATOM 718 C C . LEU A 1 86 ? -15.352 -0.490 12.758 1.00 96.50 86 LEU A C 1
ATOM 720 O O . LEU A 1 86 ? -16.164 0.136 12.087 1.00 96.50 86 LEU A O 1
ATOM 724 N N . ASN A 1 87 ? -15.515 -1.788 13.046 1.00 96.44 87 ASN A N 1
ATOM 725 C CA . ASN A 1 87 ? -16.612 -2.629 12.563 1.00 96.44 87 ASN A CA 1
ATOM 726 C C . ASN A 1 87 ? -16.788 -2.575 11.029 1.00 96.44 87 ASN A C 1
ATOM 728 O O . ASN A 1 87 ? -17.903 -2.452 10.518 1.00 96.44 87 ASN A O 1
ATOM 732 N N . LEU A 1 88 ? -15.671 -2.632 10.298 1.00 95.75 88 LEU A N 1
ATOM 733 C CA . LEU A 1 88 ? -15.653 -2.527 8.840 1.00 95.75 88 LEU A CA 1
ATOM 734 C C . LEU A 1 88 ? -15.843 -3.890 8.171 1.00 95.75 88 LEU A C 1
ATOM 736 O O . LEU A 1 88 ? -15.208 -4.874 8.546 1.00 95.75 88 LEU A O 1
ATOM 740 N N . SER A 1 89 ? -16.702 -3.919 7.152 1.00 96.25 89 SER A N 1
ATOM 741 C CA . SER A 1 89 ? -16.836 -5.041 6.219 1.00 96.25 89 SER A CA 1
ATOM 742 C C . SER A 1 89 ? -15.809 -4.948 5.089 1.00 96.25 89 SER A C 1
ATOM 744 O O . SER A 1 89 ? -15.210 -3.894 4.878 1.00 96.25 89 SER A O 1
ATOM 746 N N . ASP A 1 90 ? -15.673 -6.011 4.296 1.00 96.31 90 ASP A N 1
ATOM 747 C CA . ASP A 1 90 ? -14.812 -6.026 3.104 1.00 96.31 90 ASP A CA 1
ATOM 748 C C . ASP A 1 90 ? -15.172 -4.908 2.107 1.00 96.31 90 ASP A C 1
ATOM 750 O O . ASP A 1 90 ? -14.293 -4.253 1.556 1.00 96.31 90 ASP A O 1
ATOM 754 N N . THR A 1 91 ? -16.465 -4.617 1.925 1.00 96.00 91 THR A N 1
ATOM 755 C CA . THR A 1 91 ? -16.927 -3.496 1.085 1.00 96.00 91 THR A CA 1
ATOM 756 C C . THR A 1 91 ? -16.552 -2.136 1.679 1.00 96.00 91 THR A C 1
ATOM 758 O O . THR A 1 91 ? -16.191 -1.208 0.952 1.00 96.00 91 THR A O 1
ATOM 761 N N . GLY A 1 92 ? -16.618 -2.007 3.008 1.00 96.44 92 GLY A N 1
ATOM 762 C CA . GLY A 1 92 ? -16.150 -0.810 3.705 1.00 96.44 92 GLY A CA 1
ATOM 763 C C . GLY A 1 92 ? -14.641 -0.619 3.551 1.00 96.44 92 GLY A C 1
ATOM 764 O O . GLY A 1 92 ? -14.185 0.495 3.304 1.00 96.44 92 GLY A O 1
ATOM 765 N N . LEU A 1 93 ? -13.874 -1.710 3.623 1.00 97.06 93 LEU A N 1
ATOM 766 C CA . LEU A 1 93 ? -12.436 -1.707 3.377 1.00 97.06 93 LEU A CA 1
ATOM 767 C C . LEU A 1 93 ? -12.098 -1.310 1.934 1.00 97.06 93 LEU A C 1
ATOM 769 O O . LEU A 1 93 ? -11.216 -0.477 1.760 1.00 97.06 93 LEU A O 1
ATOM 773 N N . ASP A 1 94 ? -12.803 -1.825 0.921 1.00 97.44 94 ASP A N 1
ATOM 774 C CA . ASP A 1 94 ? -12.624 -1.401 -0.482 1.00 97.44 94 ASP A CA 1
ATOM 775 C C . ASP A 1 94 ? -12.780 0.115 -0.644 1.00 97.44 94 ASP A C 1
ATOM 777 O O . ASP A 1 94 ? -11.911 0.795 -1.196 1.00 97.44 94 ASP A O 1
ATOM 781 N N . THR A 1 95 ? -13.852 0.658 -0.068 1.00 97.06 95 THR A N 1
ATOM 782 C CA . THR A 1 95 ? -14.153 2.092 -0.137 1.00 97.06 95 THR A CA 1
ATOM 783 C C . THR A 1 95 ? -13.055 2.912 0.544 1.00 97.06 95 THR A C 1
ATOM 785 O O . THR A 1 95 ? -12.460 3.796 -0.069 1.00 97.06 95 THR A O 1
ATOM 788 N N . ILE A 1 96 ? -12.705 2.564 1.787 1.00 97.25 96 ILE A N 1
ATOM 789 C CA . ILE A 1 96 ? -11.685 3.286 2.559 1.00 97.25 96 ILE A CA 1
ATOM 790 C C . ILE A 1 96 ? -10.300 3.148 1.925 1.00 97.25 96 ILE A C 1
ATOM 792 O O . ILE A 1 96 ? -9.524 4.102 1.957 1.00 97.25 96 ILE A O 1
ATOM 796 N N . PHE A 1 97 ? -9.966 2.001 1.332 1.00 98.12 97 PHE A N 1
ATOM 797 C CA . PHE A 1 97 ? -8.700 1.812 0.631 1.00 98.12 97 PHE A CA 1
ATOM 798 C C . PHE A 1 97 ? -8.575 2.785 -0.542 1.00 98.12 97 PHE A C 1
ATOM 800 O O . PHE A 1 97 ? -7.597 3.534 -0.601 1.00 98.12 97 PHE A O 1
ATOM 807 N N . LYS A 1 98 ? -9.586 2.841 -1.416 1.00 96.69 98 LYS A N 1
ATOM 808 C CA . LYS A 1 98 ? -9.638 3.759 -2.566 1.00 96.69 98 LYS A CA 1
ATOM 809 C C . LYS A 1 98 ? -9.592 5.223 -2.135 1.00 96.69 98 LYS A C 1
ATOM 811 O O . LYS A 1 98 ? -8.811 6.009 -2.679 1.00 96.69 98 LYS A O 1
ATOM 816 N N . ASP A 1 99 ? -10.342 5.571 -1.096 1.00 97.38 99 ASP A N 1
ATOM 817 C CA . ASP A 1 99 ? -10.323 6.918 -0.533 1.00 97.38 99 ASP A CA 1
ATOM 818 C C . ASP A 1 99 ? -8.945 7.266 0.041 1.00 97.38 99 ASP A C 1
ATOM 820 O O . ASP A 1 99 ? -8.446 8.371 -0.178 1.00 97.38 99 ASP A O 1
ATOM 824 N N . SER A 1 100 ? -8.282 6.326 0.717 1.00 97.25 100 SER A N 1
ATOM 825 C CA . SER A 1 100 ? -6.962 6.533 1.323 1.00 97.25 100 SER A CA 1
ATOM 826 C C . SER A 1 100 ? -5.880 6.764 0.271 1.00 97.25 100 SER A C 1
ATOM 828 O O . SER A 1 100 ? -5.117 7.725 0.368 1.00 97.25 100 SER A O 1
ATOM 830 N N . ILE A 1 101 ? -5.827 5.926 -0.766 1.00 95.75 101 ILE A N 1
ATOM 831 C CA . ILE A 1 101 ? -4.827 6.050 -1.835 1.00 95.75 101 ILE A CA 1
ATOM 832 C C . ILE A 1 101 ? -5.101 7.238 -2.764 1.00 95.75 101 ILE A C 1
ATOM 834 O O . ILE A 1 101 ? -4.164 7.743 -3.374 1.00 95.75 101 ILE A O 1
ATOM 838 N N . SER A 1 102 ? -6.344 7.716 -2.887 1.00 94.25 102 SER A N 1
ATOM 839 C CA . SER A 1 102 ? -6.633 8.955 -3.632 1.00 94.25 102 SER A CA 1
ATOM 840 C C . SER A 1 102 ? -6.075 10.200 -2.931 1.00 94.25 102 SER A C 1
ATOM 842 O O . SER A 1 102 ? -5.793 11.205 -3.576 1.00 94.25 102 SER A O 1
ATOM 844 N N . GLN A 1 103 ? -5.859 10.103 -1.617 1.00 90.88 103 GLN A N 1
ATOM 845 C CA . GLN A 1 103 ? -5.313 11.158 -0.765 1.00 90.88 103 GLN A CA 1
ATOM 846 C C . GLN A 1 103 ? -3.802 11.021 -0.526 1.00 90.88 103 GLN A C 1
ATOM 848 O O . GLN A 1 103 ? -3.241 11.773 0.273 1.00 90.88 103 GLN A O 1
ATOM 853 N N . CYS A 1 104 ? -3.126 10.061 -1.168 1.00 91.69 104 CYS A N 1
ATOM 854 C CA . CYS A 1 104 ? -1.669 10.005 -1.113 1.00 91.69 104 CYS A CA 1
ATOM 855 C C . CYS A 1 104 ? -1.062 11.208 -1.857 1.00 91.69 104 CYS A C 1
ATOM 857 O O . CYS A 1 104 ? -1.576 11.644 -2.884 1.00 91.69 104 CYS A O 1
ATOM 859 N N . ILE A 1 105 ? 0.052 11.741 -1.348 1.00 92.25 105 ILE A N 1
ATOM 860 C CA . ILE A 1 105 ? 0.696 12.939 -1.918 1.00 92.25 105 ILE A CA 1
ATOM 861 C C . ILE A 1 105 ? 1.245 12.672 -3.327 1.00 92.25 105 ILE A C 1
ATOM 863 O O . ILE A 1 105 ? 1.276 13.567 -4.168 1.00 92.25 105 ILE A O 1
ATOM 867 N N . ALA A 1 106 ? 1.672 11.440 -3.596 1.00 94.00 106 ALA A N 1
ATOM 868 C CA . ALA A 1 106 ? 2.126 11.012 -4.911 1.00 94.00 106 ALA A CA 1
ATOM 869 C C . ALA A 1 106 ? 1.899 9.514 -5.096 1.00 94.00 106 ALA A C 1
ATOM 871 O O . ALA A 1 106 ? 1.840 8.764 -4.122 1.00 94.00 106 ALA A O 1
ATOM 872 N N . ARG A 1 107 ? 1.835 9.079 -6.356 1.00 95.00 107 ARG A N 1
ATOM 873 C CA . ARG A 1 107 ? 1.882 7.662 -6.726 1.00 95.00 107 ARG A CA 1
ATOM 874 C C . ARG A 1 107 ? 3.282 7.286 -7.212 1.00 95.00 107 ARG A C 1
ATOM 876 O O . ARG A 1 107 ? 3.910 8.101 -7.895 1.00 95.00 107 ARG A O 1
ATOM 883 N N . PRO A 1 108 ? 3.772 6.074 -6.895 1.00 95.50 108 PRO A N 1
ATOM 884 C CA . PRO A 1 108 ? 5.031 5.595 -7.438 1.00 95.50 108 PRO A CA 1
ATOM 885 C C . PRO A 1 108 ? 4.935 5.446 -8.967 1.00 95.50 108 PRO A C 1
ATOM 887 O O . PRO A 1 108 ? 3.856 5.174 -9.499 1.00 95.50 108 PRO A O 1
ATOM 890 N N . PRO A 1 109 ? 6.057 5.580 -9.696 1.00 95.81 109 PRO A N 1
ATOM 891 C CA . PRO A 1 109 ? 6.088 5.460 -11.156 1.00 95.81 109 PRO A CA 1
ATOM 892 C C . PRO A 1 109 ? 5.825 4.030 -11.644 1.00 95.81 109 PRO A C 1
ATOM 894 O O . PRO A 1 109 ? 5.597 3.804 -12.831 1.00 95.81 109 PRO A O 1
ATOM 897 N N . PHE A 1 110 ? 5.886 3.055 -10.739 1.00 97.19 110 PHE A N 1
ATOM 898 C CA . PHE A 1 110 ? 5.563 1.667 -10.996 1.00 97.19 110 PHE A CA 1
ATOM 899 C C . PHE A 1 110 ? 4.782 1.089 -9.821 1.00 97.19 110 PHE A C 1
ATOM 901 O O . PHE A 1 110 ? 5.021 1.435 -8.665 1.00 97.19 110 PHE A O 1
ATOM 908 N N . SER A 1 111 ? 3.875 0.176 -10.141 1.00 97.31 111 SER A N 1
ATOM 909 C CA . SER A 1 111 ? 3.196 -0.671 -9.179 1.00 97.31 111 SER A CA 1
ATOM 910 C C . SER A 1 111 ? 2.924 -2.024 -9.819 1.00 97.31 111 SER A C 1
ATOM 912 O O . SER A 1 111 ? 2.451 -2.072 -10.959 1.00 97.31 111 SER A O 1
ATOM 914 N N . TYR A 1 112 ? 3.177 -3.116 -9.097 1.00 97.75 112 TYR A N 1
ATOM 915 C CA . TYR A 1 112 ? 2.829 -4.458 -9.566 1.00 97.75 112 TYR A CA 1
ATOM 916 C C . TYR A 1 112 ? 1.331 -4.642 -9.762 1.00 97.75 112 TYR A C 1
ATOM 918 O O . TYR A 1 112 ? 0.925 -5.343 -10.677 1.00 97.75 112 TYR A O 1
ATOM 926 N N . PHE A 1 113 ? 0.504 -3.988 -8.959 1.00 97.94 113 PHE A N 1
ATOM 927 C CA . PHE A 1 113 ? -0.938 -4.174 -9.006 1.00 97.94 113 PHE A CA 1
ATOM 928 C C . PHE A 1 113 ? -1.646 -2.837 -9.185 1.00 97.94 113 PHE A C 1
ATOM 930 O O . PHE A 1 113 ? -1.135 -1.786 -8.789 1.00 97.94 113 PHE A O 1
ATOM 937 N N . ASN A 1 114 ? -2.821 -2.875 -9.807 1.00 96.75 114 ASN A N 1
ATOM 938 C CA . ASN A 1 114 ? -3.746 -1.752 -9.744 1.00 96.75 114 ASN A CA 1
ATOM 939 C C . ASN A 1 114 ? -4.487 -1.757 -8.395 1.00 96.75 114 ASN A C 1
ATOM 941 O O . ASN A 1 114 ? -4.410 -2.723 -7.633 1.00 96.75 114 ASN A O 1
ATOM 945 N N . ASP A 1 115 ? -5.210 -0.677 -8.123 1.00 97.06 115 ASP A N 1
ATOM 946 C CA . ASP A 1 115 ? -5.867 -0.453 -6.836 1.00 97.06 115 ASP A CA 1
ATOM 947 C C . ASP A 1 115 ? -6.899 -1.549 -6.502 1.00 97.06 115 ASP A C 1
ATOM 949 O O . ASP A 1 115 ? -6.931 -2.041 -5.375 1.00 97.06 115 ASP A O 1
ATOM 953 N N . ASP A 1 116 ? -7.684 -1.994 -7.490 1.00 97.25 116 ASP A N 1
ATOM 954 C CA . ASP A 1 116 ? -8.695 -3.045 -7.307 1.00 97.25 116 ASP A CA 1
ATOM 955 C C . ASP A 1 116 ? -8.060 -4.402 -6.962 1.00 97.25 116 ASP A C 1
ATOM 957 O O . ASP A 1 116 ? -8.553 -5.138 -6.110 1.00 97.25 116 ASP A O 1
ATOM 961 N N . ILE A 1 117 ? -6.930 -4.742 -7.582 1.00 98.12 117 ILE A N 1
ATOM 962 C CA . ILE A 1 117 ? -6.212 -5.979 -7.269 1.00 98.12 117 ILE A CA 1
ATOM 963 C C . ILE A 1 117 ? -5.529 -5.880 -5.902 1.00 98.12 117 ILE A C 1
ATOM 965 O O . ILE A 1 117 ? -5.545 -6.851 -5.148 1.00 98.12 117 ILE A O 1
ATOM 969 N N . MET A 1 118 ? -4.969 -4.722 -5.538 1.00 98.00 118 MET A N 1
ATOM 970 C CA . MET A 1 118 ? -4.351 -4.540 -4.220 1.00 98.00 118 MET A CA 1
ATOM 971 C C . MET A 1 118 ? -5.342 -4.745 -3.082 1.00 98.00 118 MET A C 1
ATOM 973 O O . MET A 1 118 ? -5.014 -5.421 -2.108 1.00 98.00 118 MET A O 1
ATOM 977 N N . VAL A 1 119 ? -6.552 -4.195 -3.192 1.00 97.88 119 VAL A N 1
ATOM 978 C CA . VAL A 1 119 ? -7.544 -4.376 -2.130 1.00 97.88 119 VAL A CA 1
ATOM 979 C C . VAL A 1 119 ? -8.037 -5.816 -2.043 1.00 97.88 119 VAL A C 1
ATOM 981 O O . VAL A 1 119 ? -8.215 -6.326 -0.939 1.00 97.88 119 VAL A O 1
ATOM 984 N N . LEU A 1 120 ? -8.153 -6.520 -3.172 1.00 97.94 120 LEU A N 1
ATOM 985 C CA . LEU A 1 120 ? -8.461 -7.950 -3.174 1.00 97.94 120 LEU A CA 1
ATOM 986 C C . LEU A 1 120 ? -7.345 -8.783 -2.526 1.00 97.94 120 LEU A C 1
ATOM 988 O O . LEU A 1 120 ? -7.645 -9.679 -1.740 1.00 97.94 120 LEU A O 1
ATOM 992 N N . ILE A 1 121 ? -6.071 -8.457 -2.779 1.00 97.75 121 ILE A N 1
ATOM 993 C CA . ILE A 1 121 ? -4.922 -9.073 -2.091 1.00 97.75 121 ILE A CA 1
ATOM 994 C C . ILE A 1 121 ? -5.028 -8.863 -0.577 1.00 97.75 121 ILE A C 1
ATOM 996 O O . ILE A 1 121 ? -4.826 -9.805 0.189 1.00 97.75 121 ILE A O 1
ATOM 1000 N N . ILE A 1 122 ? -5.351 -7.642 -0.143 1.00 97.31 122 ILE A N 1
ATOM 1001 C CA . ILE A 1 122 ? -5.512 -7.301 1.275 1.00 97.31 122 ILE A CA 1
ATOM 1002 C C . ILE A 1 122 ? -6.653 -8.116 1.901 1.00 97.31 122 ILE A C 1
ATOM 1004 O O . ILE A 1 122 ? -6.452 -8.733 2.947 1.00 97.31 122 ILE A O 1
ATOM 1008 N N . ILE A 1 123 ? -7.827 -8.144 1.264 1.00 97.25 123 ILE A N 1
ATOM 1009 C CA . ILE A 1 123 ? -9.007 -8.888 1.730 1.00 97.25 123 ILE A CA 1
ATOM 1010 C C . ILE A 1 123 ? -8.690 -10.383 1.830 1.00 97.25 123 ILE A C 1
ATOM 1012 O O . ILE A 1 123 ? -8.895 -10.993 2.876 1.00 97.25 123 ILE A O 1
ATOM 1016 N N . ASP A 1 124 ? -8.122 -10.972 0.780 1.00 96.94 124 ASP A N 1
ATOM 1017 C CA . ASP A 1 124 ? -7.757 -12.387 0.774 1.00 96.94 124 ASP A CA 1
ATOM 1018 C C . ASP A 1 124 ? -6.735 -12.737 1.859 1.00 96.94 124 ASP A C 1
ATOM 1020 O O . ASP A 1 124 ? -6.834 -13.792 2.486 1.00 96.94 124 ASP A O 1
ATOM 1024 N N . HIS A 1 125 ? -5.759 -11.859 2.103 1.00 95.38 125 HIS A N 1
ATOM 1025 C CA . HIS A 1 125 ? -4.787 -12.070 3.169 1.00 95.38 125 HIS A CA 1
ATOM 1026 C C . HIS A 1 125 ? -5.442 -12.053 4.553 1.00 95.38 125 HIS A C 1
ATOM 1028 O O . HIS A 1 125 ? -5.141 -12.904 5.389 1.00 95.38 125 HIS A O 1
ATOM 1034 N N . LEU A 1 126 ? -6.378 -11.128 4.792 1.00 95.00 126 LEU A N 1
ATOM 1035 C CA . LEU A 1 126 ? -7.143 -11.062 6.042 1.00 95.00 126 LEU A CA 1
ATOM 1036 C C . LEU A 1 126 ? -8.009 -12.312 6.263 1.00 95.00 126 LEU A C 1
ATOM 1038 O O . LEU A 1 126 ? -8.153 -12.755 7.404 1.00 95.00 126 LEU A O 1
ATOM 1042 N N . HIS A 1 127 ? -8.513 -12.916 5.184 1.00 94.38 127 HIS A N 1
ATOM 1043 C CA . HIS A 1 127 ? -9.232 -14.198 5.200 1.00 94.38 127 HIS A CA 1
ATOM 1044 C C . HIS A 1 127 ? -8.313 -15.430 5.220 1.00 94.38 127 HIS A C 1
ATOM 1046 O O . HIS A 1 127 ? -8.789 -16.556 5.097 1.00 94.38 127 HIS A O 1
ATOM 1052 N N . GLN A 1 128 ? -7.004 -15.241 5.424 1.00 90.25 128 GLN A N 1
ATOM 1053 C CA . GLN A 1 128 ? -6.004 -16.310 5.545 1.00 90.25 128 GLN A CA 1
ATOM 1054 C C . GLN A 1 128 ? -5.900 -17.203 4.300 1.00 90.25 128 GLN A C 1
ATOM 1056 O O . GLN A 1 128 ? -5.613 -18.399 4.393 1.00 90.25 128 GLN A O 1
ATOM 1061 N N . HIS A 1 129 ? -6.111 -16.633 3.114 1.00 87.62 129 HIS A N 1
ATOM 1062 C CA . HIS A 1 129 ? -5.800 -17.327 1.872 1.00 87.62 129 HIS A CA 1
ATOM 1063 C C . HIS A 1 129 ? -4.278 -17.448 1.694 1.00 87.62 129 HIS A C 1
ATOM 1065 O O . HIS A 1 129 ? -3.527 -16.487 1.874 1.00 87.62 129 HIS A O 1
ATOM 1071 N N . ASN A 1 130 ? -3.828 -18.645 1.319 1.00 83.25 130 ASN A N 1
ATOM 1072 C CA . ASN A 1 130 ? -2.420 -18.936 1.054 1.00 83.25 130 ASN A CA 1
ATOM 1073 C C . ASN A 1 130 ? -2.045 -18.612 -0.400 1.00 83.25 130 ASN A C 1
ATOM 1075 O O . ASN A 1 130 ? -2.912 -18.403 -1.249 1.00 83.25 130 ASN A O 1
ATOM 1079 N N . ASP A 1 131 ? -0.739 -18.582 -0.677 1.00 88.75 131 ASP A N 1
ATOM 1080 C CA . ASP A 1 131 ? -0.172 -18.473 -2.029 1.00 88.75 131 ASP A CA 1
ATOM 1081 C C . ASP A 1 131 ? -0.667 -17.258 -2.836 1.00 88.75 131 ASP A C 1
ATOM 1083 O O . ASP A 1 131 ? -0.801 -17.304 -4.059 1.00 88.75 131 ASP A O 1
ATOM 1087 N N . LEU A 1 132 ? -0.905 -16.133 -2.150 1.00 92.56 132 LEU A N 1
ATOM 1088 C CA . LEU A 1 132 ? -1.438 -14.907 -2.756 1.00 92.56 132 LEU A CA 1
ATOM 1089 C C . LEU A 1 132 ? -0.596 -14.413 -3.932 1.00 92.56 132 LEU A C 1
ATOM 1091 O O . LEU A 1 132 ? -1.149 -14.010 -4.951 1.00 92.56 132 LEU A O 1
ATOM 1095 N N . LEU A 1 133 ? 0.734 -14.481 -3.836 1.00 91.69 133 LEU A N 1
ATOM 1096 C CA . LEU A 1 133 ? 1.590 -14.067 -4.948 1.00 91.69 133 LEU A CA 1
ATOM 1097 C C . LEU A 1 133 ? 1.395 -14.924 -6.192 1.00 91.69 133 LEU A C 1
ATOM 1099 O O . LEU A 1 133 ? 1.442 -14.375 -7.287 1.00 91.69 133 LEU A O 1
ATOM 1103 N N . GLU A 1 134 ? 1.133 -16.221 -6.052 1.00 94.19 134 GLU A N 1
ATOM 1104 C CA . GLU A 1 134 ? 0.832 -17.070 -7.204 1.00 94.19 134 GLU A CA 1
ATOM 1105 C C . GLU A 1 134 ? -0.580 -16.817 -7.724 1.00 94.19 134 GLU A C 1
ATOM 1107 O O . GLU A 1 134 ? -0.763 -16.634 -8.928 1.00 94.19 134 GLU A O 1
ATOM 1112 N N . LYS A 1 135 ? -1.566 -16.693 -6.824 1.00 96.06 1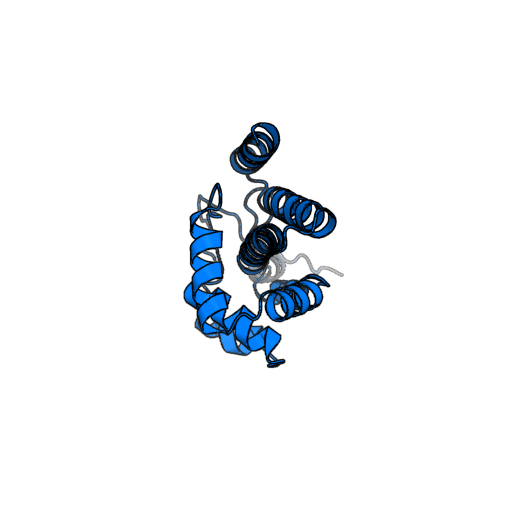35 LYS A N 1
ATOM 1113 C CA . LYS A 1 135 ? -2.951 -16.341 -7.179 1.00 96.06 135 LYS A CA 1
ATOM 1114 C C . LYS A 1 135 ? -3.016 -15.052 -8.002 1.00 96.06 135 LYS A C 1
ATOM 1116 O O . LYS A 1 135 ? -3.777 -14.981 -8.967 1.00 96.06 135 LYS A O 1
ATOM 1121 N N . TYR A 1 136 ? -2.220 -14.048 -7.630 1.00 96.88 136 TYR A N 1
ATOM 1122 C CA . TYR A 1 136 ? -2.265 -12.721 -8.237 1.00 96.88 136 TYR A CA 1
ATOM 1123 C C . TYR A 1 136 ? -1.207 -12.461 -9.316 1.00 96.88 136 TYR A C 1
ATOM 1125 O O . TYR A 1 136 ? -1.311 -11.455 -10.021 1.00 96.88 136 TYR A O 1
ATOM 1133 N N . ARG A 1 137 ? -0.257 -13.381 -9.537 1.00 96.38 137 ARG A N 1
ATOM 1134 C CA . ARG A 1 137 ? 0.778 -13.269 -10.584 1.00 96.38 137 ARG A CA 1
ATOM 1135 C C . ARG A 1 137 ? 0.208 -12.936 -11.973 1.00 96.38 137 ARG A C 1
ATOM 1137 O O . ARG A 1 137 ? 0.787 -12.072 -12.629 1.00 96.38 137 ARG A O 1
ATOM 1144 N N . PRO A 1 138 ? -0.921 -13.521 -12.431 1.00 97.00 138 PRO A N 1
ATOM 1145 C CA . PRO A 1 138 ? -1.489 -13.198 -13.744 1.00 97.00 138 PRO A CA 1
ATOM 1146 C C . PRO A 1 138 ? -1.967 -11.746 -13.898 1.00 97.00 138 PRO A C 1
ATOM 1148 O O . PRO A 1 138 ? -2.104 -11.271 -15.022 1.00 97.00 138 PRO A O 1
ATOM 1151 N N . TYR A 1 139 ? -2.222 -11.046 -12.790 1.00 97.25 139 TYR A N 1
ATOM 1152 C CA . TYR A 1 139 ? -2.674 -9.651 -12.775 1.00 97.25 139 TYR A CA 1
ATOM 1153 C C . TYR A 1 139 ? -1.526 -8.662 -12.532 1.00 97.25 139 TYR A C 1
ATOM 1155 O O . TYR A 1 139 ? -1.754 -7.452 -12.524 1.00 97.25 139 TYR A O 1
ATOM 1163 N N . ALA A 1 140 ? -0.307 -9.160 -12.308 1.00 96.94 140 ALA A N 1
ATOM 1164 C CA . ALA A 1 140 ? 0.842 -8.330 -11.997 1.00 96.94 140 ALA A CA 1
ATOM 1165 C C . ALA A 1 140 ? 1.38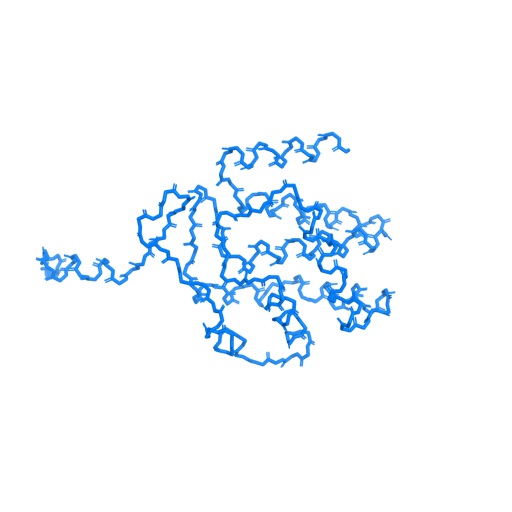5 -7.624 -13.251 1.00 96.94 140 ALA A C 1
ATOM 1167 O O . ALA A 1 140 ? 1.698 -8.246 -14.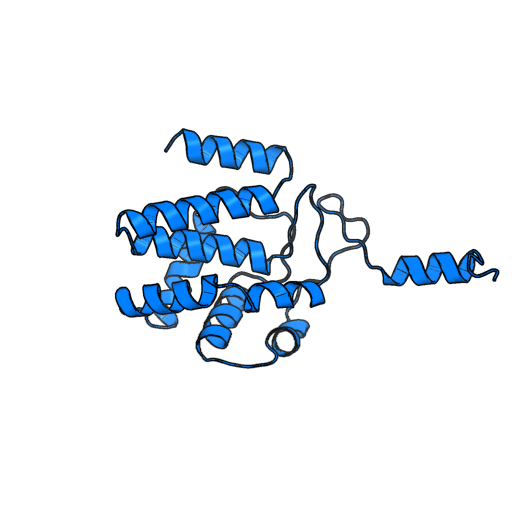270 1.00 96.94 140 ALA A O 1
ATOM 1168 N N . ASN A 1 141 ? 1.574 -6.311 -13.156 1.00 96.25 141 ASN A N 1
ATOM 1169 C CA . ASN A 1 141 ? 2.289 -5.525 -14.147 1.00 96.25 141 ASN A CA 1
ATOM 1170 C C . ASN A 1 141 ? 3.736 -6.014 -14.253 1.00 96.25 141 ASN A C 1
ATOM 1172 O O . ASN A 1 141 ? 4.440 -6.159 -13.255 1.00 96.25 141 ASN A O 1
ATOM 1176 N N . THR A 1 142 ? 4.207 -6.215 -15.481 1.00 93.75 142 THR A N 1
ATOM 1177 C CA . THR A 1 142 ? 5.608 -6.566 -15.734 1.00 93.75 142 THR A CA 1
ATOM 1178 C C . THR A 1 142 ? 6.457 -5.291 -15.816 1.00 93.75 142 THR A C 1
ATOM 1180 O O . THR A 1 142 ? 6.160 -4.428 -16.654 1.00 93.75 142 THR A O 1
ATOM 1183 N N . PRO A 1 143 ? 7.516 -5.142 -14.996 1.00 92.06 143 PRO A N 1
ATOM 1184 C CA . PRO A 1 143 ? 8.445 -4.026 -15.121 1.00 92.06 143 PRO A CA 1
ATOM 1185 C C . PRO A 1 143 ? 9.079 -3.992 -16.517 1.00 92.06 143 PRO A C 1
ATOM 1187 O O . PRO A 1 143 ? 9.561 -5.001 -17.034 1.00 92.06 143 PRO A O 1
ATOM 1190 N N . LYS A 1 144 ? 9.103 -2.817 -17.145 1.00 89.12 144 LYS A N 1
ATOM 1191 C CA . LYS A 1 144 ? 9.697 -2.621 -18.471 1.00 89.12 144 LYS A CA 1
ATOM 1192 C C . LYS A 1 144 ? 11.195 -2.366 -18.335 1.00 89.12 144 LYS A C 1
ATOM 1194 O O . LYS A 1 144 ? 11.613 -1.362 -17.758 1.00 89.12 144 LYS A O 1
ATOM 1199 N N . ILE A 1 145 ? 12.008 -3.244 -18.920 1.00 84.00 145 ILE A N 1
ATOM 1200 C CA . ILE A 1 145 ? 13.458 -3.038 -19.021 1.00 84.00 145 ILE A CA 1
ATOM 1201 C C . ILE A 1 145 ? 13.729 -1.758 -19.825 1.00 84.00 145 ILE A C 1
ATOM 1203 O O . ILE A 1 145 ? 13.196 -1.587 -20.920 1.00 84.00 145 ILE A O 1
ATOM 1207 N N . GLY A 1 146 ? 14.577 -0.875 -19.291 1.00 82.56 146 GLY A N 1
ATOM 1208 C CA . GLY A 1 146 ? 14.910 0.402 -19.932 1.00 82.56 146 GLY A CA 1
ATOM 1209 C C . GLY A 1 146 ? 13.852 1.496 -19.753 1.00 82.56 146 GLY A C 1
ATOM 1210 O O . GLY A 1 146 ? 13.886 2.488 -20.481 1.00 82.56 146 GLY A O 1
ATOM 1211 N N . SER A 1 147 ? 12.916 1.328 -18.809 1.00 89.38 147 SER A N 1
ATOM 1212 C CA . SER A 1 147 ? 12.027 2.410 -18.373 1.00 89.38 147 SER A CA 1
ATOM 1213 C C . SER A 1 147 ? 12.833 3.660 -17.999 1.00 89.38 147 SER A C 1
ATOM 1215 O O . SER A 1 147 ? 13.893 3.572 -17.382 1.00 89.38 147 SER A O 1
ATOM 1217 N N . LYS A 1 148 ? 12.325 4.839 -18.374 1.00 90.50 148 LYS A N 1
ATOM 1218 C CA . LYS A 1 148 ? 12.917 6.129 -17.977 1.00 90.50 148 LYS A CA 1
ATOM 1219 C C . LYS A 1 148 ? 12.518 6.535 -16.558 1.00 90.50 148 LYS A C 1
ATOM 1221 O O . LYS A 1 148 ? 13.183 7.373 -15.953 1.00 90.50 148 LYS A O 1
ATOM 1226 N N . ASP A 1 149 ? 11.451 5.931 -16.041 1.00 91.62 149 ASP A N 1
ATOM 1227 C CA . ASP A 1 149 ? 10.831 6.327 -14.781 1.00 91.62 149 ASP A CA 1
ATOM 1228 C C . ASP A 1 149 ? 11.345 5.494 -13.604 1.00 91.62 149 ASP A C 1
ATOM 1230 O O . ASP A 1 149 ? 11.310 5.954 -12.463 1.00 91.62 149 ASP A O 1
ATOM 1234 N N . TYR A 1 150 ? 11.859 4.289 -13.861 1.00 93.69 150 TYR A N 1
ATOM 1235 C CA . TYR A 1 150 ? 12.363 3.384 -12.832 1.00 93.69 150 TYR A CA 1
ATOM 1236 C C . TYR A 1 150 ? 13.411 2.405 -13.351 1.00 93.69 150 TYR A C 1
ATOM 1238 O O . TYR A 1 150 ? 13.504 2.134 -14.547 1.00 93.69 150 TYR A O 1
ATOM 1246 N N . TYR A 1 151 ? 14.163 1.834 -12.417 1.00 91.25 151 TYR A N 1
ATOM 1247 C CA . TYR A 1 151 ? 15.143 0.790 -12.673 1.00 91.25 151 TYR A CA 1
ATOM 1248 C C . TYR A 1 151 ? 14.605 -0.548 -12.186 1.00 91.25 151 TYR A C 1
ATOM 1250 O O . TYR A 1 151 ? 14.138 -0.669 -11.056 1.00 91.25 151 TYR A O 1
ATOM 1258 N N . PHE A 1 152 ? 14.684 -1.561 -13.041 1.00 87.69 152 PHE A N 1
ATOM 1259 C CA . PHE A 1 152 ? 14.380 -2.939 -12.683 1.00 87.69 152 PHE A CA 1
ATOM 1260 C C . PHE A 1 152 ? 15.565 -3.813 -13.073 1.00 87.69 152 PHE A C 1
ATOM 1262 O O . PHE A 1 152 ? 15.921 -3.895 -14.252 1.00 87.69 152 PHE A O 1
ATOM 1269 N N . TYR A 1 153 ? 16.179 -4.440 -12.074 1.00 69.25 153 TYR A N 1
ATOM 1270 C CA . TYR A 1 153 ? 17.255 -5.400 -12.276 1.00 69.25 153 TYR A CA 1
ATOM 1271 C C . TYR A 1 153 ? 16.650 -6.798 -12.289 1.00 69.25 153 TYR A C 1
ATOM 1273 O O . TYR A 1 153 ? 16.375 -7.393 -11.247 1.00 69.25 153 TYR A O 1
ATOM 1281 N N . ASP A 1 154 ? 16.408 -7.302 -13.496 1.00 62.09 154 ASP A N 1
ATOM 1282 C CA . ASP A 1 154 ? 16.115 -8.712 -13.682 1.00 62.09 154 ASP A CA 1
ATOM 1283 C C . ASP A 1 154 ? 17.438 -9.490 -13.662 1.00 62.09 154 ASP A C 1
ATOM 1285 O O . ASP A 1 154 ? 18.247 -9.391 -14.591 1.00 62.09 154 ASP A O 1
ATOM 1289 N N . ASP A 1 155 ? 17.679 -10.252 -12.594 1.00 52.41 155 ASP A N 1
ATOM 1290 C CA . ASP A 1 155 ? 18.882 -11.089 -12.467 1.00 52.41 155 ASP A CA 1
ATOM 1291 C C . ASP A 1 155 ? 18.961 -12.189 -13.541 1.00 52.41 155 ASP A C 1
ATOM 1293 O O . ASP A 1 155 ? 19.992 -12.844 -13.674 1.00 52.41 155 ASP A O 1
ATOM 1297 N N . THR A 1 156 ? 17.938 -12.376 -14.379 1.00 51.28 156 THR A N 1
ATOM 1298 C CA . THR A 1 156 ? 18.061 -13.244 -15.560 1.00 51.28 156 THR A CA 1
ATOM 1299 C C . THR A 1 156 ? 19.113 -12.739 -16.557 1.00 51.28 156 THR A C 1
ATOM 1301 O O . THR A 1 156 ? 19.706 -13.542 -17.277 1.00 51.28 156 THR A O 1
ATOM 1304 N N . LYS A 1 157 ? 19.438 -11.435 -16.568 1.00 44.41 157 LYS A N 1
ATOM 1305 C CA . LYS A 1 157 ? 20.497 -10.877 -17.433 1.00 44.41 157 LYS A CA 1
ATOM 1306 C C . LYS A 1 157 ? 21.906 -10.948 -16.847 1.00 44.41 157 LYS A C 1
ATOM 1308 O O . LYS A 1 157 ? 22.861 -10.876 -17.619 1.00 44.41 157 LYS A O 1
ATOM 1313 N N . SER A 1 158 ? 22.067 -11.110 -15.532 1.00 40.81 158 SER A N 1
ATOM 1314 C CA . SER A 1 158 ? 23.396 -11.339 -14.944 1.00 40.81 158 SER A CA 1
ATOM 1315 C C . SER A 1 158 ? 23.888 -12.761 -15.232 1.00 40.81 158 SER A C 1
ATOM 1317 O O . SER A 1 158 ? 25.075 -12.955 -15.488 1.00 40.81 158 SER A O 1
ATOM 1319 N N . LEU A 1 159 ? 22.976 -13.736 -15.329 1.00 39.03 159 LEU A N 1
ATOM 1320 C CA . LEU A 1 159 ? 23.282 -15.078 -15.837 1.00 39.03 159 LEU A CA 1
ATOM 1321 C C . LEU A 1 159 ? 23.702 -15.056 -17.310 1.00 39.03 159 LEU A C 1
ATOM 1323 O O . LEU A 1 159 ? 24.718 -15.650 -17.656 1.00 39.03 159 LEU A O 1
ATOM 1327 N N . ASP A 1 160 ? 22.978 -14.331 -18.162 1.00 43.44 160 ASP A N 1
ATOM 1328 C CA . ASP A 1 160 ? 23.267 -14.277 -19.599 1.00 43.44 160 ASP A CA 1
ATOM 1329 C C . ASP A 1 160 ? 24.585 -13.539 -19.907 1.00 43.44 160 ASP A C 1
ATOM 1331 O O . ASP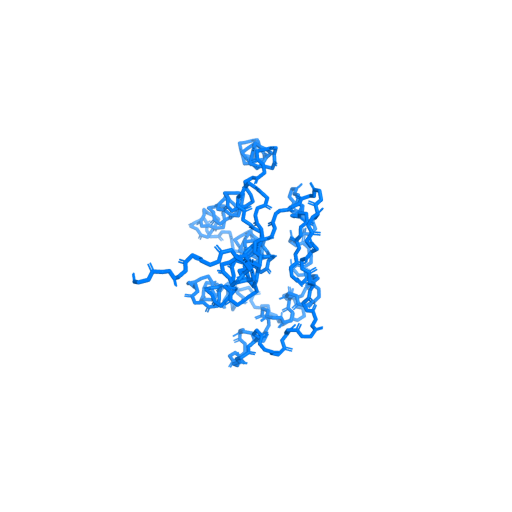 A 1 160 ? 25.319 -13.923 -20.817 1.00 43.44 160 ASP A O 1
ATOM 1335 N N . TYR A 1 161 ? 24.932 -12.514 -19.117 1.00 44.38 161 TYR A N 1
ATOM 1336 C CA . TYR A 1 161 ? 26.227 -11.829 -19.196 1.00 44.38 161 TYR A CA 1
ATOM 1337 C C . TYR A 1 161 ? 27.377 -12.734 -18.731 1.00 44.38 161 TYR A C 1
ATOM 1339 O O . TYR A 1 161 ? 28.390 -12.836 -19.419 1.00 44.38 161 TYR A O 1
ATOM 1347 N N . ASN A 1 162 ? 27.215 -13.454 -17.618 1.00 43.78 162 ASN A N 1
ATOM 1348 C CA . ASN A 1 162 ? 28.250 -14.359 -17.106 1.00 43.78 162 ASN A CA 1
ATOM 1349 C C . ASN A 1 162 ? 28.430 -15.617 -17.976 1.00 43.78 162 ASN A C 1
ATOM 1351 O O . ASN A 1 162 ? 29.552 -16.107 -18.100 1.00 43.78 162 ASN A O 1
ATOM 1355 N N . LEU A 1 163 ? 27.367 -16.093 -18.636 1.00 47.03 163 LEU A N 1
ATOM 1356 C CA . LEU A 1 163 ? 27.416 -17.178 -19.624 1.00 47.03 163 LEU A CA 1
ATOM 1357 C C . LEU A 1 163 ? 28.035 -16.732 -20.959 1.00 47.03 163 LEU A C 1
ATOM 1359 O O . LEU A 1 163 ? 28.751 -17.510 -21.582 1.00 47.03 163 LEU A O 1
ATOM 1363 N N . LYS A 1 164 ? 27.802 -15.485 -21.398 1.00 48.19 164 LYS A N 1
ATOM 1364 C CA . LYS A 1 164 ? 28.385 -14.939 -22.642 1.00 48.19 164 LYS A CA 1
ATOM 1365 C C . LYS A 1 164 ? 29.818 -14.432 -22.486 1.00 48.19 164 LYS A C 1
ATOM 1367 O O . LYS A 1 164 ? 30.541 -14.393 -23.477 1.00 48.19 164 LYS A O 1
ATOM 1372 N N . HIS A 1 165 ? 30.232 -14.056 -21.276 1.00 50.28 165 HIS A N 1
ATOM 1373 C CA . HIS A 1 165 ? 31.556 -13.483 -21.004 1.00 50.28 165 HIS A CA 1
ATOM 1374 C C . HIS A 1 165 ? 32.454 -14.349 -20.110 1.00 50.28 165 HIS A C 1
ATOM 1376 O O . HIS A 1 165 ? 33.504 -13.877 -19.687 1.00 50.28 165 HIS A O 1
ATOM 1382 N N . GLY A 1 166 ? 32.086 -15.612 -19.866 1.00 44.66 166 GLY A N 1
ATOM 1383 C CA . GLY A 1 166 ? 33.005 -16.622 -19.331 1.00 44.66 166 GLY A CA 1
ATOM 1384 C C . GLY A 1 166 ? 33.606 -16.283 -17.966 1.00 44.66 166 GLY A C 1
ATOM 1385 O O . GLY A 1 166 ? 34.778 -16.544 -17.738 1.00 44.66 166 GLY A O 1
ATOM 1386 N N . LEU A 1 167 ? 32.826 -15.705 -17.049 1.00 45.88 167 LEU A N 1
ATOM 1387 C CA . LEU A 1 167 ? 33.306 -15.369 -15.697 1.00 45.88 167 LEU A CA 1
ATOM 1388 C C . LEU A 1 167 ? 33.183 -16.524 -14.685 1.00 45.88 167 LEU A C 1
ATOM 1390 O O . LEU A 1 167 ? 33.245 -16.302 -13.480 1.00 45.88 167 LEU A O 1
ATOM 1394 N N . PHE A 1 168 ? 33.065 -17.761 -15.169 1.00 48.12 168 PHE A N 1
ATOM 1395 C CA . PHE A 1 168 ? 33.309 -18.966 -14.376 1.00 48.12 168 PHE A CA 1
ATOM 1396 C C . PHE A 1 168 ? 34.544 -19.683 -14.919 1.00 48.12 168 PHE A C 1
ATOM 1398 O O . PHE A 1 168 ? 34.436 -20.727 -15.555 1.00 48.12 168 PHE A O 1
ATOM 1405 N N . ASP A 1 169 ? 35.716 -19.107 -14.660 1.00 39.47 169 ASP A N 1
ATOM 1406 C CA . ASP A 1 169 ? 36.967 -19.857 -14.660 1.00 39.47 169 ASP A CA 1
ATOM 1407 C C . ASP A 1 169 ? 37.421 -20.054 -13.205 1.00 39.47 169 ASP A C 1
ATOM 1409 O O . ASP A 1 169 ? 37.946 -19.135 -12.577 1.00 39.47 169 ASP A O 1
ATOM 1413 N N . LYS A 1 170 ? 37.230 -21.306 -12.760 1.00 39.50 170 LYS A N 1
ATOM 1414 C CA . LYS A 1 170 ? 37.758 -22.015 -11.575 1.00 39.50 170 LYS A CA 1
ATOM 1415 C C . LYS A 1 170 ? 37.188 -21.704 -10.192 1.00 39.50 170 LYS A C 1
ATOM 1417 O O . LYS A 1 170 ? 37.420 -20.607 -9.648 1.00 39.50 170 LYS A O 1
#

Organism: NCBI:txid1120997

Foldseek 3Di:
DVVLLVQLVVCVVQQALVVNLVSLVVQLVVCVVVVVLLSNLLSLLVSLQSLQQQAGGPQARHDLVVSVVSLVDPSLVVNLVSCVVVVHDLVNQLVSSVVSNVPDSDDQPTGQADSVLSSVLSVCSNVVNPPSSVVCVVRTDDDDDPDPRHDYDDCVVVVVCCVVVVPPDD

Radius of gyration: 17.88 Å; chains: 1; bounding box: 55×44×42 Å

Secondary structure (DSSP, 8-state):
-HHHHHHHHHHHHTTBHHHHHHHHHHHHHHHHHTT-HHHHHHHHHHHHHHHHHTB-BTTEEPPGGGGGGGGGSTHHHHHHHHHHHTT--HHHHHHHHHHHHHTSS---S--SS-HHHHHHHHHHHHTT-S-HHHHHGGGPPPPPTT-SS-EE--THHHHHHHHHTT----

pLDDT: mean 89.67, std 15.55, range [39.03, 98.44]